Protein AF-A0A8T4V078-F1 (afdb_monomer_lite)

Sequence (116 aa):
MGRVLTKLTEFEEAKIAVSGSMATILLAILIKGLELNSLDGLVLVCATTAVSYMLPFPGLDGIKVFFGSKLLYIFSFVFVLLSAFLLNFVNGFIVLILSLIAALTILINYFYRHNK

Foldseek 3Di:
DDDPPDPDQLQRLLVVLLVQLVVLLVVLLVCQQVVVVVCVVSSLVSLVVSLVLLDCDPPGSVVSNCVNDVLSSQLSNQLSNQSSVCSVPDRSVVSNVVSNVVSVVVSVVVVVVVVD

pLDDT: mean 87.79, std 8.84, range [47.03, 95.06]

Secondary structure (DSSP, 8-state):
-----PPPPHHHHHHHHHHHHHHHHHHHHHHHHTT-GGGHHHHHHHHHHHHHHHS--TTSHHHHHHHH-HHHHHHHHHHHHHHHHHTTTS-HHHHHHHHHHHHHHHHHHHHHHHT-

Structure (mmCIF, N/CA/C/O backbone):
data_AF-A0A8T4V078-F1
#
_entry.id   AF-A0A8T4V078-F1
#
loop_
_atom_site.group_PDB
_atom_site.id
_atom_site.type_symbol
_atom_site.label_atom_id
_atom_site.label_alt_id
_atom_site.label_comp_id
_atom_site.label_asym_id
_atom_site.label_entity_id
_atom_site.label_seq_id
_atom_site.pdbx_PDB_ins_code
_atom_site.Cartn_x
_atom_site.Cartn_y
_atom_site.Cartn_z
_atom_site.occupancy
_atom_site.B_iso_or_equiv
_atom_site.auth_seq_id
_atom_site.auth_comp_id
_atom_site.auth_asym_id
_atom_site.auth_atom_id
_atom_site.pdbx_PDB_model_num
ATOM 1 N N . MET A 1 1 ? 5.270 -21.091 34.641 1.00 47.03 1 MET A N 1
ATOM 2 C CA . MET A 1 1 ? 5.008 -19.643 34.484 1.00 47.03 1 MET A CA 1
ATOM 3 C C . MET A 1 1 ? 4.568 -19.398 33.049 1.00 47.03 1 MET A C 1
ATOM 5 O O . MET A 1 1 ? 5.400 -19.432 32.154 1.00 47.03 1 MET A O 1
ATOM 9 N N . GLY A 1 2 ? 3.259 -19.284 32.809 1.00 60.00 2 GLY A N 1
ATOM 10 C CA . GLY A 1 2 ? 2.730 -18.960 31.481 1.00 60.00 2 GLY A CA 1
ATOM 11 C C . GLY A 1 2 ? 2.963 -17.482 31.180 1.00 60.00 2 GLY A C 1
ATOM 12 O O . GLY A 1 2 ? 2.714 -16.642 32.042 1.00 60.00 2 GLY A O 1
ATOM 13 N N . ARG A 1 3 ? 3.480 -17.161 29.990 1.00 56.28 3 ARG A N 1
ATOM 14 C CA . ARG A 1 3 ? 3.622 -15.771 29.538 1.00 56.28 3 ARG A CA 1
ATOM 15 C C . ARG A 1 3 ? 2.233 -15.139 29.475 1.00 56.28 3 ARG A C 1
ATOM 17 O O . ARG A 1 3 ? 1.384 -15.609 28.723 1.00 56.28 3 ARG A O 1
ATOM 24 N N . VAL A 1 4 ? 2.014 -14.077 30.245 1.00 58.62 4 VAL A N 1
ATOM 25 C CA . VAL A 1 4 ? 0.860 -13.196 30.061 1.00 58.62 4 VAL A CA 1
ATOM 26 C C . VAL A 1 4 ? 1.105 -12.468 28.745 1.00 58.62 4 VAL A C 1
ATOM 28 O O . VAL A 1 4 ? 1.925 -11.556 28.682 1.00 58.62 4 VAL A O 1
ATOM 31 N N . LEU A 1 5 ? 0.485 -12.945 27.666 1.00 66.94 5 LEU A N 1
ATOM 32 C CA . LEU A 1 5 ? 0.480 -12.227 26.400 1.00 66.94 5 LEU A CA 1
ATOM 33 C C . LEU A 1 5 ? -0.318 -10.948 26.639 1.00 66.94 5 LEU A C 1
ATOM 35 O O . LEU A 1 5 ? -1.532 -10.999 26.847 1.00 66.94 5 LEU A O 1
ATOM 39 N N . T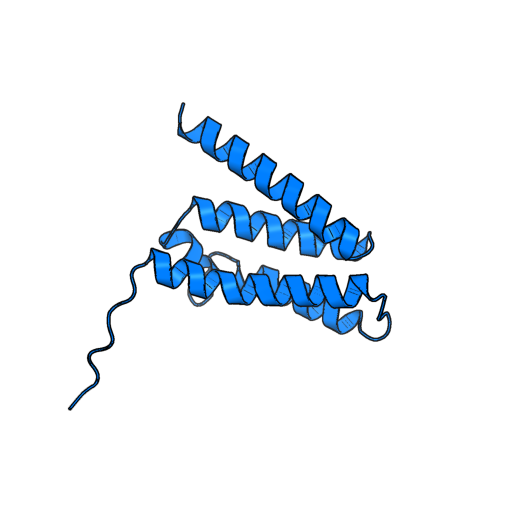HR A 1 6 ? 0.374 -9.814 26.685 1.00 65.69 6 THR A N 1
ATOM 40 C CA . THR A 1 6 ? -0.258 -8.499 26.714 1.00 65.69 6 THR A CA 1
ATOM 41 C C . THR A 1 6 ? -1.188 -8.428 25.507 1.00 65.69 6 THR A C 1
ATOM 43 O O . THR A 1 6 ? -0.726 -8.562 24.374 1.00 65.69 6 THR A O 1
ATOM 46 N N . LYS A 1 7 ? -2.500 -8.297 25.735 1.00 73.75 7 LYS A N 1
ATOM 47 C CA . LYS A 1 7 ? -3.447 -8.063 24.641 1.00 73.75 7 LYS A CA 1
ATOM 48 C C . LYS A 1 7 ? -3.060 -6.740 23.990 1.00 73.75 7 LYS A C 1
ATOM 50 O O . LYS A 1 7 ? -3.076 -5.711 24.664 1.00 73.75 7 LYS A O 1
ATOM 55 N N . LEU A 1 8 ? -2.663 -6.799 22.724 1.00 76.69 8 LEU A N 1
ATOM 56 C CA . LEU A 1 8 ? -2.400 -5.611 21.925 1.00 76.69 8 LEU A CA 1
ATOM 57 C C . LEU A 1 8 ? -3.703 -4.827 21.772 1.00 76.69 8 LEU A C 1
ATOM 59 O O . LEU A 1 8 ? -4.792 -5.402 21.725 1.00 76.69 8 LEU A O 1
ATOM 63 N N . THR A 1 9 ? -3.593 -3.505 21.721 1.00 85.31 9 THR A N 1
ATOM 64 C CA . THR A 1 9 ? -4.743 -2.671 21.370 1.00 85.31 9 THR A CA 1
ATOM 65 C C . THR A 1 9 ? -5.065 -2.832 19.884 1.00 85.31 9 THR A C 1
ATOM 67 O O . THR A 1 9 ? -4.166 -3.046 19.070 1.00 85.31 9 THR A O 1
ATOM 70 N N . GLU A 1 10 ? -6.334 -2.673 19.497 1.00 82.56 10 GLU A N 1
ATOM 71 C CA . GLU A 1 10 ? -6.756 -2.788 18.087 1.00 82.56 10 GLU A CA 1
ATOM 72 C C . GLU A 1 10 ? -5.959 -1.846 17.163 1.00 82.56 10 GLU A C 1
ATOM 74 O O . GLU A 1 10 ? -5.662 -2.171 16.014 1.00 82.56 10 GLU A O 1
ATOM 79 N N . PHE A 1 11 ? -5.543 -0.688 17.681 1.00 84.81 11 PHE A N 1
ATOM 80 C CA . PHE A 1 11 ? -4.702 0.263 16.960 1.00 84.81 11 PHE A CA 1
ATOM 81 C C . PHE A 1 11 ? -3.262 -0.232 16.745 1.00 84.81 11 PHE A C 1
ATOM 83 O O . PHE A 1 11 ? -2.679 -0.009 15.681 1.00 84.81 11 PHE A O 1
ATOM 90 N N . GLU A 1 12 ? -2.668 -0.901 17.733 1.00 86.56 12 GLU A N 1
ATOM 91 C CA . GLU A 1 12 ? -1.337 -1.504 17.598 1.00 86.56 12 GLU A CA 1
ATOM 92 C C . GLU A 1 12 ? -1.369 -2.693 16.639 1.00 86.56 12 GLU A C 1
ATOM 94 O O . GLU A 1 12 ? -0.497 -2.804 15.776 1.00 86.56 12 GLU A O 1
ATOM 99 N N . GLU A 1 13 ? -2.407 -3.530 16.720 1.00 87.19 13 GLU A N 1
ATOM 100 C CA . GLU A 1 13 ? -2.616 -4.625 15.771 1.00 87.19 13 GLU A CA 1
ATOM 101 C C . GLU A 1 13 ? -2.769 -4.108 14.339 1.00 87.19 13 GLU A C 1
ATOM 103 O O . GLU A 1 13 ? -2.144 -4.646 13.425 1.00 87.19 13 GLU A O 1
ATOM 108 N N . ALA A 1 14 ? -3.517 -3.018 14.139 1.00 88.50 14 ALA A N 1
ATOM 109 C CA . ALA A 1 14 ? -3.633 -2.367 12.840 1.00 88.50 14 ALA A CA 1
ATOM 110 C C . ALA A 1 14 ? -2.279 -1.883 12.307 1.00 88.50 14 ALA A C 1
ATOM 112 O O . ALA A 1 14 ? -1.966 -2.111 11.143 1.00 88.50 14 ALA A O 1
ATOM 113 N N . LYS A 1 15 ? -1.439 -1.252 13.135 1.00 88.81 15 LYS A N 1
ATOM 114 C CA . LYS A 1 15 ? -0.099 -0.815 12.705 1.00 88.81 15 LYS A CA 1
ATOM 115 C C . LYS A 1 15 ? 0.779 -1.983 12.265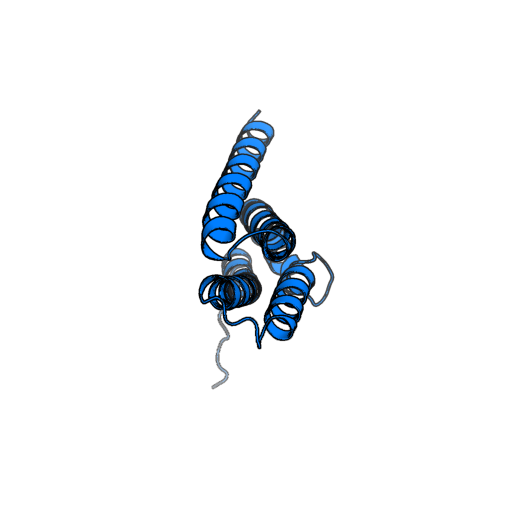 1.00 88.81 15 LYS A C 1
ATOM 117 O O . LYS A 1 15 ? 1.456 -1.884 11.242 1.00 88.81 15 LYS A O 1
ATOM 122 N N . ILE A 1 16 ? 0.754 -3.078 13.021 1.00 89.81 16 ILE A N 1
ATOM 123 C CA . ILE A 1 16 ? 1.509 -4.288 12.688 1.00 89.81 16 ILE A CA 1
ATOM 124 C C . ILE A 1 16 ? 0.984 -4.878 11.373 1.00 89.81 16 ILE A C 1
ATOM 126 O O . ILE A 1 16 ? 1.774 -5.152 10.473 1.00 89.81 16 ILE A O 1
ATOM 130 N N . ALA A 1 17 ? -0.335 -4.982 11.215 1.00 90.56 17 ALA A N 1
ATOM 131 C CA . ALA A 1 17 ? -0.981 -5.475 10.001 1.00 90.56 17 ALA A CA 1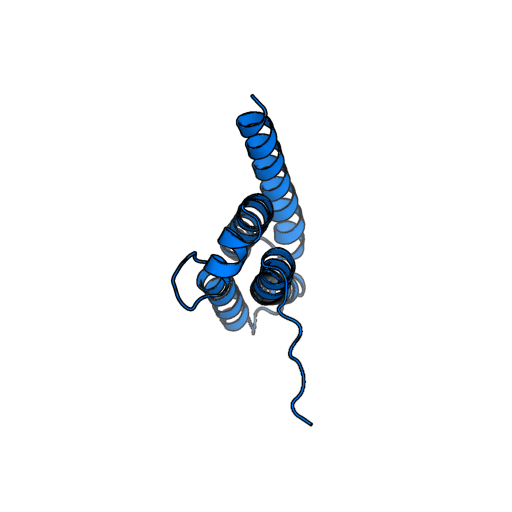
ATOM 132 C C . ALA A 1 17 ? -0.645 -4.630 8.751 1.00 90.56 17 ALA A C 1
ATOM 134 O O . ALA A 1 17 ? -0.289 -5.185 7.713 1.00 90.56 17 ALA A O 1
ATOM 135 N N . VAL A 1 18 ? -0.665 -3.292 8.848 1.00 93.00 18 VAL A N 1
ATOM 136 C CA . VAL A 1 18 ? -0.269 -2.391 7.741 1.00 93.00 18 VAL A CA 1
ATOM 137 C C . VAL A 1 18 ? 1.195 -2.588 7.353 1.00 93.00 18 VAL A C 1
ATOM 139 O O . VAL A 1 18 ? 1.542 -2.472 6.180 1.00 93.00 18 VAL A O 1
ATOM 142 N N . SER A 1 19 ? 2.076 -2.852 8.322 1.00 91.19 19 SER A N 1
ATOM 143 C CA . SER A 1 19 ? 3.518 -2.900 8.066 1.00 91.19 19 SER A CA 1
ATOM 144 C C . SER A 1 19 ? 3.904 -3.958 7.025 1.00 91.19 19 SER A C 1
ATOM 146 O O . SER A 1 19 ? 4.779 -3.699 6.201 1.00 91.19 19 SER A O 1
ATOM 148 N N . GLY A 1 20 ? 3.204 -5.099 6.995 1.00 89.06 20 GLY A N 1
ATOM 149 C CA . GLY A 1 20 ? 3.446 -6.177 6.036 1.00 89.06 20 GLY A CA 1
ATOM 150 C C . GLY A 1 20 ? 3.136 -5.767 4.596 1.00 89.06 20 GLY A C 1
ATOM 151 O O . GLY A 1 20 ? 4.019 -5.794 3.735 1.00 89.06 20 GLY A O 1
ATOM 152 N N . SER A 1 21 ? 1.906 -5.325 4.322 1.00 92.25 21 SER A N 1
ATOM 153 C CA . SER A 1 21 ? 1.510 -4.870 2.979 1.00 92.25 21 SER A CA 1
ATOM 154 C C . SER A 1 21 ? 2.340 -3.667 2.521 1.00 92.25 21 SER A C 1
ATOM 156 O O . SER A 1 21 ? 2.769 -3.616 1.366 1.00 92.25 21 SER A O 1
ATOM 158 N N . MET A 1 22 ? 2.658 -2.752 3.442 1.00 93.56 22 MET A N 1
ATOM 159 C CA . MET A 1 22 ? 3.464 -1.568 3.160 1.00 93.56 22 MET A CA 1
ATOM 160 C C . MET A 1 22 ? 4.914 -1.918 2.803 1.00 93.56 22 MET A C 1
ATOM 162 O O . MET A 1 22 ? 5.446 -1.418 1.816 1.00 93.56 22 MET A O 1
ATOM 166 N N . ALA A 1 23 ? 5.556 -2.818 3.550 1.00 94.31 23 ALA A N 1
ATOM 167 C CA . ALA A 1 23 ? 6.903 -3.286 3.225 1.00 94.31 23 ALA A CA 1
ATOM 168 C C . ALA A 1 23 ? 6.937 -4.002 1.866 1.00 94.31 23 ALA A C 1
ATOM 170 O O . ALA A 1 23 ? 7.861 -3.803 1.079 1.00 94.31 23 ALA A O 1
ATOM 171 N N . THR A 1 24 ? 5.900 -4.786 1.565 1.00 94.50 24 THR A N 1
ATOM 172 C CA . THR A 1 24 ? 5.810 -5.553 0.316 1.00 94.50 24 THR A CA 1
ATOM 173 C C . THR A 1 24 ? 5.686 -4.638 -0.906 1.00 94.50 24 THR A C 1
ATOM 175 O O . THR A 1 24 ? 6.385 -4.841 -1.900 1.00 94.50 24 THR A O 1
ATOM 178 N N . ILE A 1 25 ? 4.849 -3.595 -0.839 1.00 94.56 25 ILE A N 1
ATOM 179 C CA . ILE A 1 25 ? 4.730 -2.635 -1.945 1.00 94.56 25 ILE A CA 1
ATOM 180 C C . ILE A 1 25 ? 5.978 -1.753 -2.068 1.00 94.56 25 ILE A C 1
ATOM 182 O O . ILE A 1 25 ? 6.413 -1.471 -3.182 1.00 94.56 25 ILE A O 1
ATOM 186 N N . LEU A 1 26 ? 6.609 -1.373 -0.949 1.00 94.31 26 LEU A N 1
ATOM 187 C CA . LEU A 1 26 ? 7.874 -0.633 -0.967 1.00 94.31 26 LEU A CA 1
ATOM 188 C C . LEU A 1 26 ? 8.990 -1.446 -1.625 1.00 94.31 26 LEU A C 1
ATOM 190 O O . LEU A 1 26 ? 9.759 -0.898 -2.408 1.00 94.31 26 LEU A O 1
ATOM 194 N N . LEU A 1 27 ? 9.050 -2.755 -1.374 1.00 94.00 27 LEU A N 1
ATOM 195 C CA . LEU A 1 27 ? 9.998 -3.636 -2.048 1.00 94.00 27 LEU A CA 1
ATOM 196 C C . LEU A 1 27 ? 9.766 -3.657 -3.567 1.00 94.00 27 LEU A C 1
ATOM 198 O O . LEU A 1 27 ? 10.722 -3.514 -4.327 1.00 94.00 27 LEU A O 1
ATOM 202 N N . ALA A 1 28 ? 8.509 -3.762 -4.014 1.00 93.69 28 ALA A N 1
ATOM 203 C CA .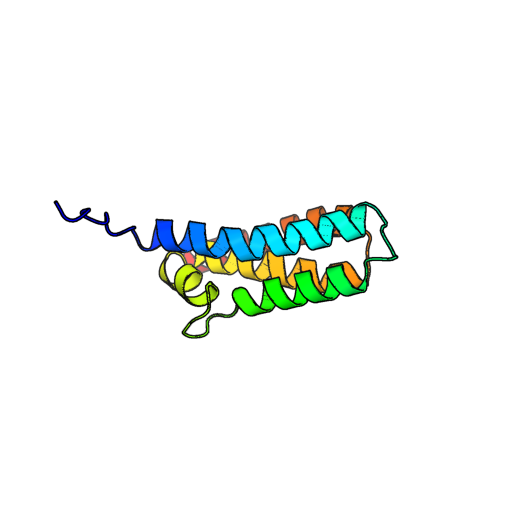 ALA A 1 28 ? 8.158 -3.701 -5.438 1.00 93.69 28 ALA A CA 1
ATOM 204 C C . ALA A 1 28 ? 8.607 -2.377 -6.081 1.00 93.69 28 ALA A C 1
ATOM 206 O O . ALA A 1 28 ? 9.191 -2.365 -7.166 1.00 93.69 28 ALA A O 1
ATOM 207 N N . ILE A 1 29 ? 8.384 -1.267 -5.373 1.00 93.88 29 ILE A N 1
ATOM 208 C CA . ILE A 1 29 ? 8.813 0.073 -5.777 1.00 93.88 29 ILE A CA 1
ATOM 209 C C . ILE A 1 29 ? 10.334 0.164 -5.901 1.00 93.88 29 ILE A C 1
ATOM 211 O O . ILE A 1 29 ? 10.823 0.704 -6.891 1.00 93.88 29 ILE A O 1
ATOM 215 N N . LEU A 1 30 ? 11.087 -0.377 -4.942 1.00 93.19 30 LEU A N 1
ATOM 216 C CA . LEU A 1 30 ? 12.550 -0.360 -4.979 1.00 93.19 30 LEU A CA 1
ATOM 217 C C . LEU A 1 30 ? 13.102 -1.175 -6.149 1.00 93.19 30 LEU A C 1
ATOM 219 O O . LEU A 1 30 ? 13.982 -0.692 -6.859 1.00 93.19 30 LEU A O 1
ATOM 223 N N . ILE A 1 31 ? 12.562 -2.373 -6.390 1.00 91.88 31 ILE A N 1
ATOM 224 C CA . ILE A 1 31 ? 12.968 -3.216 -7.523 1.00 91.88 31 ILE A CA 1
ATOM 225 C C . ILE A 1 31 ? 12.728 -2.476 -8.845 1.00 91.88 31 ILE A C 1
ATOM 227 O O . ILE A 1 31 ? 13.617 -2.437 -9.697 1.00 91.88 31 ILE A O 1
ATOM 231 N N . LYS A 1 32 ? 11.558 -1.837 -8.996 1.00 89.25 32 LYS A N 1
ATOM 232 C CA . LYS A 1 32 ? 11.226 -1.071 -10.204 1.00 89.25 32 LYS A CA 1
ATOM 233 C C . LYS A 1 32 ? 12.038 0.221 -10.332 1.00 89.25 32 LYS A C 1
ATOM 235 O O . LYS A 1 32 ? 12.341 0.635 -11.444 1.00 89.25 32 LYS A O 1
ATOM 240 N N . GLY A 1 33 ? 12.390 0.861 -9.217 1.00 89.56 33 GLY A N 1
ATOM 241 C CA . GLY A 1 33 ? 13.211 2.074 -9.186 1.00 89.56 33 GLY A CA 1
ATOM 242 C C . GLY A 1 33 ? 14.675 1.821 -9.548 1.00 89.56 33 GLY A C 1
ATOM 243 O O . GLY A 1 33 ? 15.281 2.636 -10.233 1.00 89.56 33 GLY A O 1
ATOM 244 N N . LEU A 1 34 ? 15.223 0.669 -9.150 1.00 90.19 34 LEU A N 1
ATOM 245 C CA . LEU A 1 34 ? 16.579 0.222 -9.501 1.00 90.19 34 LEU A CA 1
ATOM 246 C C . LEU A 1 34 ? 16.689 -0.343 -10.929 1.00 90.19 34 LEU A C 1
ATOM 248 O O . LEU A 1 34 ? 17.746 -0.846 -11.300 1.00 90.19 34 LEU A O 1
ATOM 252 N N . GLU A 1 35 ? 15.604 -0.297 -11.708 1.00 85.88 35 GLU A N 1
ATOM 253 C CA . GLU A 1 35 ? 15.539 -0.781 -13.095 1.00 85.88 35 GLU A CA 1
ATOM 254 C C . GLU A 1 35 ? 15.999 -2.241 -13.256 1.00 85.88 35 GLU A C 1
ATOM 256 O O . GLU A 1 35 ? 16.542 -2.650 -14.285 1.00 85.88 35 GLU A O 1
ATOM 261 N N . LEU A 1 36 ? 15.737 -3.063 -12.234 1.00 84.00 36 LEU A N 1
ATOM 262 C CA . LEU A 1 36 ? 16.029 -4.496 -12.224 1.00 84.00 36 LEU A CA 1
ATOM 263 C C . LEU A 1 36 ? 14.994 -5.254 -13.074 1.00 84.00 36 LEU A C 1
ATOM 265 O O . LEU A 1 36 ? 14.204 -6.041 -12.559 1.00 84.00 36 LEU A O 1
ATOM 269 N N . ASN A 1 37 ? 14.993 -5.011 -14.388 1.00 77.31 37 ASN A N 1
ATOM 270 C CA . ASN A 1 37 ? 13.992 -5.523 -15.336 1.00 77.31 37 ASN A CA 1
ATOM 271 C C . ASN A 1 37 ? 13.899 -7.063 -15.368 1.00 77.31 37 ASN A C 1
ATOM 273 O O . ASN A 1 37 ? 12.852 -7.621 -15.680 1.00 77.31 37 ASN A O 1
ATOM 277 N N . SER A 1 38 ? 14.961 -7.778 -14.980 1.00 84.94 38 SER A N 1
ATOM 278 C CA . SER A 1 38 ? 14.940 -9.241 -14.824 1.00 84.94 38 SER A CA 1
ATOM 279 C C . SER A 1 38 ? 14.005 -9.731 -13.707 1.00 84.94 38 SER A C 1
ATOM 281 O O . SER A 1 38 ? 13.670 -10.913 -13.664 1.00 84.94 38 SER A O 1
ATOM 283 N N . LEU A 1 39 ? 13.570 -8.835 -12.815 1.00 90.00 39 LEU A N 1
ATOM 284 C CA . LEU A 1 39 ? 12.710 -9.114 -11.667 1.00 90.00 39 LEU A CA 1
ATOM 285 C C . LEU A 1 39 ? 11.288 -8.556 -11.833 1.00 90.00 39 LEU A C 1
ATOM 287 O O . LEU A 1 39 ? 10.549 -8.491 -10.854 1.00 90.00 39 LEU A O 1
ATOM 291 N N . ASP A 1 40 ? 10.857 -8.191 -13.044 1.00 86.50 40 ASP A N 1
ATOM 292 C CA . ASP A 1 40 ? 9.504 -7.656 -13.272 1.00 86.50 40 ASP A CA 1
ATOM 293 C C . ASP A 1 40 ? 8.392 -8.617 -12.803 1.00 86.50 40 ASP A C 1
ATOM 295 O O . ASP A 1 40 ? 7.378 -8.186 -12.250 1.00 86.50 40 ASP A O 1
ATOM 299 N N . GLY A 1 41 ? 8.606 -9.933 -12.917 1.00 88.12 41 GLY A N 1
ATOM 300 C CA . GLY A 1 41 ? 7.689 -10.927 -12.349 1.00 88.12 41 GLY A CA 1
ATOM 301 C C . GLY A 1 41 ? 7.574 -10.831 -10.822 1.00 88.12 41 GLY A C 1
ATOM 302 O O . GLY A 1 41 ? 6.482 -10.968 -10.273 1.00 88.12 41 GLY A O 1
ATOM 303 N N . LEU A 1 42 ? 8.675 -10.525 -10.130 1.00 90.94 42 LEU A N 1
ATOM 304 C CA . LEU A 1 42 ? 8.686 -10.320 -8.681 1.00 90.94 42 LEU A CA 1
ATOM 305 C C . LEU A 1 42 ? 7.965 -9.022 -8.298 1.00 90.94 42 LEU A C 1
ATOM 307 O O . LEU A 1 42 ? 7.217 -9.018 -7.325 1.00 90.94 42 LEU A O 1
ATOM 311 N N . VAL A 1 43 ? 8.118 -7.951 -9.087 1.00 92.62 43 VAL A N 1
ATOM 312 C CA . VAL A 1 43 ? 7.367 -6.694 -8.901 1.00 92.62 43 VAL A CA 1
ATOM 313 C C . VAL A 1 43 ? 5.865 -6.960 -8.968 1.00 92.62 43 VAL A C 1
ATOM 315 O O . VAL A 1 43 ? 5.128 -6.524 -8.083 1.00 92.62 43 VAL A O 1
ATOM 318 N N . LEU A 1 44 ? 5.413 -7.724 -9.968 1.00 92.75 44 LEU A N 1
ATOM 319 C CA . LEU A 1 44 ? 4.004 -8.083 -10.123 1.00 92.75 44 LEU A CA 1
ATOM 320 C C . LEU A 1 44 ? 3.490 -8.908 -8.936 1.00 92.75 44 LEU A C 1
ATOM 322 O O . LEU A 1 44 ? 2.421 -8.615 -8.395 1.00 92.75 44 LEU A O 1
ATOM 326 N N . VAL A 1 45 ? 4.251 -9.915 -8.497 1.00 93.94 45 VAL A N 1
ATOM 327 C CA . VAL A 1 45 ? 3.894 -10.737 -7.331 1.00 93.94 45 VAL A CA 1
ATOM 328 C C . VAL A 1 45 ? 3.826 -9.880 -6.069 1.00 93.94 45 VAL A C 1
ATOM 330 O O . VAL A 1 45 ? 2.836 -9.947 -5.348 1.00 93.94 45 VAL A O 1
ATOM 333 N N . CYS A 1 46 ? 4.814 -9.024 -5.809 1.00 93.94 46 CYS A N 1
ATOM 334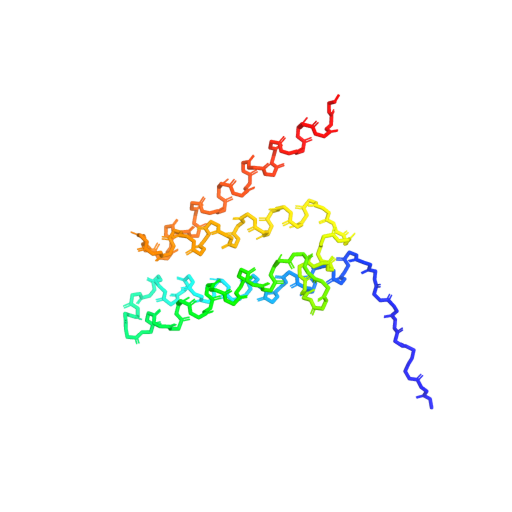 C CA . CYS A 1 46 ? 4.809 -8.144 -4.642 1.00 93.94 46 CYS A CA 1
ATOM 335 C C . CYS A 1 46 ? 3.633 -7.157 -4.668 1.00 93.94 46 CYS A C 1
ATOM 337 O O . CYS A 1 46 ? 2.959 -6.992 -3.653 1.00 93.94 46 CYS A O 1
ATOM 339 N N . ALA A 1 47 ? 3.342 -6.543 -5.818 1.00 93.38 47 ALA A N 1
ATOM 340 C CA . ALA A 1 47 ? 2.237 -5.597 -5.960 1.00 93.38 47 ALA A CA 1
ATOM 341 C C . ALA A 1 47 ? 0.871 -6.269 -5.739 1.00 93.38 47 ALA A C 1
ATOM 343 O O . ALA A 1 47 ? 0.060 -5.790 -4.946 1.00 93.38 47 ALA A O 1
ATOM 344 N N . THR A 1 48 ? 0.629 -7.412 -6.385 1.00 93.69 48 THR A N 1
ATOM 345 C CA . THR A 1 48 ? -0.621 -8.178 -6.229 1.00 93.69 48 THR A CA 1
ATOM 346 C C . THR A 1 48 ? -0.790 -8.717 -4.811 1.00 93.69 48 THR A C 1
ATOM 348 O O . THR A 1 48 ? -1.885 -8.650 -4.249 1.00 93.69 48 THR A O 1
ATOM 351 N N . THR A 1 49 ? 0.298 -9.179 -4.196 1.00 93.06 49 THR A N 1
ATOM 352 C CA . THR A 1 49 ? 0.322 -9.656 -2.810 1.00 93.06 49 THR A CA 1
ATOM 353 C C . THR A 1 49 ? 0.000 -8.526 -1.833 1.00 93.06 49 THR A C 1
ATOM 355 O O . THR A 1 49 ? -0.868 -8.689 -0.977 1.00 93.06 49 THR A O 1
ATOM 358 N N . ALA A 1 50 ? 0.626 -7.355 -1.992 1.00 93.88 50 ALA A N 1
ATOM 359 C CA . ALA A 1 50 ? 0.375 -6.193 -1.143 1.00 93.88 50 ALA A CA 1
ATOM 360 C C . ALA A 1 50 ? -1.090 -5.737 -1.205 1.00 93.88 50 ALA A C 1
ATOM 362 O O . ALA A 1 50 ? -1.696 -5.486 -0.164 1.00 93.88 50 ALA A O 1
ATOM 363 N N . VAL A 1 51 ? -1.676 -5.680 -2.408 1.00 94.06 51 VAL A N 1
ATOM 364 C CA . VAL A 1 51 ? -3.098 -5.343 -2.591 1.00 94.06 51 VAL A CA 1
ATOM 365 C C . VAL A 1 51 ? -3.993 -6.397 -1.943 1.00 94.06 51 VAL A C 1
ATOM 367 O O . VAL A 1 51 ? -4.921 -6.044 -1.219 1.00 94.06 51 VAL A O 1
ATOM 370 N N . SER A 1 52 ? -3.696 -7.681 -2.157 1.00 92.69 52 SER A N 1
ATOM 371 C CA . SER A 1 52 ? -4.505 -8.789 -1.638 1.00 92.69 52 SER A CA 1
ATOM 372 C C . SER A 1 52 ? -4.557 -8.787 -0.113 1.00 92.69 52 SER A C 1
ATOM 374 O O . SER A 1 52 ? -5.643 -8.841 0.454 1.00 92.69 52 SER A O 1
ATOM 376 N N . TYR A 1 53 ? -3.411 -8.636 0.560 1.00 91.69 53 TYR A N 1
ATOM 377 C CA . TYR A 1 53 ? -3.360 -8.577 2.026 1.00 91.69 53 TYR A CA 1
ATOM 378 C C . TYR A 1 53 ? -4.084 -7.369 2.617 1.00 91.69 53 TYR A C 1
ATOM 380 O O . TYR A 1 53 ? -4.486 -7.419 3.778 1.00 91.69 53 TYR A O 1
ATOM 388 N N . MET A 1 54 ? -4.277 -6.306 1.833 1.00 92.69 54 MET A N 1
ATOM 389 C CA . MET A 1 54 ? -4.964 -5.100 2.282 1.00 92.69 54 MET A CA 1
ATOM 390 C C . MET A 1 54 ? -6.477 -5.125 2.079 1.00 92.69 54 MET A C 1
ATOM 392 O O . MET A 1 54 ? -7.166 -4.221 2.553 1.00 92.69 54 MET A O 1
ATOM 396 N N . LEU A 1 55 ? -7.012 -6.147 1.409 1.00 92.12 55 LEU A N 1
ATOM 397 C CA . LEU A 1 55 ? -8.453 -6.297 1.252 1.00 92.12 55 LEU A CA 1
ATOM 398 C C . LEU A 1 55 ? -9.116 -6.576 2.612 1.00 92.12 55 LEU A C 1
ATOM 400 O O . LEU A 1 55 ? -8.577 -7.335 3.425 1.00 92.12 55 LEU A O 1
ATOM 404 N N . PRO A 1 56 ? -10.306 -6.007 2.873 1.00 88.06 56 PRO A N 1
ATOM 405 C CA . PRO A 1 56 ? -10.986 -6.122 4.157 1.00 88.06 56 PRO A CA 1
ATOM 406 C C . PRO A 1 56 ? -11.760 -7.449 4.247 1.00 88.06 56 PRO A C 1
ATOM 408 O O . PRO A 1 56 ? -12.960 -7.463 4.516 1.00 88.06 56 PRO A O 1
ATOM 411 N N . PHE A 1 57 ? -11.085 -8.572 3.986 1.00 90.06 57 PHE A N 1
ATOM 412 C CA . PHE A 1 57 ? -11.664 -9.911 4.094 1.00 90.06 57 PHE A CA 1
ATOM 413 C C . PHE A 1 57 ? -11.270 -10.600 5.408 1.00 90.06 57 PHE A C 1
ATOM 415 O O . PHE A 1 57 ? -10.156 -10.398 5.905 1.00 90.06 57 PHE A O 1
ATOM 422 N N . PRO A 1 58 ? -12.154 -11.443 5.978 1.00 82.56 58 PRO A N 1
ATOM 423 C CA . PRO A 1 58 ? -11.829 -12.243 7.154 1.00 82.56 58 PRO A CA 1
ATOM 424 C C . PRO A 1 58 ? -10.596 -13.121 6.908 1.00 82.56 58 PRO A C 1
ATOM 426 O O . PRO A 1 58 ? -10.518 -13.816 5.899 1.00 82.56 58 PRO A O 1
ATOM 429 N N . GLY A 1 59 ? -9.640 -13.097 7.839 1.00 81.25 59 GLY A N 1
ATOM 430 C CA . GLY A 1 59 ? -8.391 -13.862 7.742 1.00 81.25 59 GLY A CA 1
ATOM 431 C C . GLY A 1 59 ? -7.235 -13.138 7.042 1.00 81.25 59 GLY A C 1
ATOM 432 O O . GLY A 1 59 ? -6.112 -13.631 7.103 1.00 81.25 59 GLY A O 1
ATOM 433 N N . LEU A 1 60 ? -7.473 -11.966 6.443 1.00 87.44 60 LEU A N 1
ATOM 434 C CA . LEU A 1 60 ? -6.427 -11.100 5.888 1.00 87.44 60 LEU A CA 1
ATOM 435 C C . LEU A 1 60 ? -6.107 -9.941 6.833 1.00 87.44 60 LEU A C 1
ATOM 437 O O . LEU A 1 60 ? -6.887 -9.601 7.720 1.00 87.44 60 LEU A O 1
ATOM 441 N N . ASP A 1 61 ? -4.952 -9.313 6.643 1.00 86.69 61 ASP A N 1
ATOM 442 C CA . ASP A 1 61 ? -4.497 -8.239 7.525 1.00 86.69 61 ASP A CA 1
ATOM 443 C C . ASP A 1 61 ? -5.304 -6.945 7.352 1.00 86.69 61 ASP A C 1
ATOM 445 O O . ASP A 1 61 ? -5.537 -6.236 8.333 1.00 86.69 61 ASP A O 1
ATOM 449 N N . GLY A 1 62 ? -5.845 -6.687 6.158 1.00 86.44 62 GLY A N 1
ATOM 450 C CA . GLY A 1 62 ? -6.664 -5.512 5.854 1.00 86.44 62 GLY A CA 1
ATOM 451 C C . GLY A 1 62 ? -7.865 -5.323 6.783 1.00 86.44 62 GLY A C 1
ATOM 452 O O . GLY A 1 62 ? -8.200 -4.187 7.124 1.00 86.44 62 GLY A O 1
ATOM 453 N N . ILE A 1 63 ? -8.478 -6.409 7.274 1.00 90.44 63 ILE A N 1
ATOM 454 C CA . ILE A 1 63 ? -9.616 -6.302 8.197 1.00 90.44 63 ILE A CA 1
ATOM 455 C C . ILE A 1 63 ? -9.196 -5.779 9.577 1.00 90.44 63 ILE A C 1
ATOM 457 O O . ILE A 1 63 ? -9.897 -4.954 10.159 1.00 90.44 63 ILE A O 1
ATOM 461 N N . LYS A 1 64 ? -8.016 -6.176 10.070 1.00 88.25 64 LYS A N 1
ATOM 462 C CA . LYS A 1 64 ? -7.461 -5.678 11.340 1.00 88.25 64 LYS A CA 1
ATOM 463 C C . LYS A 1 64 ? -7.139 -4.191 11.237 1.00 88.25 64 LYS A C 1
ATOM 465 O O . LYS A 1 64 ? -7.420 -3.428 12.156 1.00 88.25 64 LYS A O 1
ATOM 470 N N . VAL A 1 65 ? -6.614 -3.761 10.085 1.00 91.06 65 VAL A N 1
ATOM 471 C CA . VAL A 1 65 ? -6.351 -2.341 9.809 1.00 91.06 65 VAL A CA 1
ATOM 472 C C . VAL A 1 65 ? -7.647 -1.531 9.800 1.00 91.06 65 VAL A C 1
ATOM 474 O O . VAL A 1 65 ? -7.707 -0.460 10.405 1.00 91.06 65 VAL A O 1
ATOM 477 N N . PHE A 1 66 ? -8.687 -2.051 9.143 1.00 90.75 66 PHE A N 1
ATOM 478 C CA . PHE A 1 66 ? -9.993 -1.400 9.065 1.00 90.75 66 PHE A CA 1
ATOM 479 C C . PHE A 1 66 ? -10.626 -1.191 10.446 1.00 90.75 66 PHE A C 1
ATOM 481 O O . PHE A 1 66 ? -11.125 -0.098 10.725 1.00 90.75 66 PHE A O 1
ATOM 488 N N . PHE A 1 67 ? -10.576 -2.210 11.309 1.00 88.75 67 PHE A N 1
ATOM 489 C CA . PHE A 1 67 ? -11.130 -2.129 12.660 1.00 88.75 67 PHE A CA 1
ATOM 490 C C . PHE A 1 67 ? -10.283 -1.271 13.604 1.00 88.75 67 PHE A C 1
ATOM 492 O O . PHE A 1 67 ? -10.850 -0.473 14.345 1.00 88.75 67 PHE A O 1
ATOM 499 N N . GLY A 1 68 ? -8.950 -1.337 13.531 1.00 87.50 68 GLY A N 1
ATOM 500 C CA . GLY A 1 68 ? -8.101 -0.536 14.417 1.00 87.50 68 GLY A CA 1
ATOM 501 C C . GLY A 1 68 ? -8.088 0.961 14.093 1.00 87.50 68 GLY A C 1
ATOM 502 O O . GLY A 1 68 ? -8.041 1.787 15.003 1.00 87.50 68 GLY A O 1
ATOM 503 N N . SER A 1 69 ? -8.136 1.355 12.814 1.00 88.50 69 SER A N 1
ATOM 504 C CA . SER A 1 69 ? -8.338 2.759 12.432 1.00 88.50 69 SER A CA 1
ATOM 505 C C . SER A 1 69 ? -8.771 2.912 10.976 1.00 88.50 69 SER A C 1
ATOM 507 O O . SER A 1 69 ? -7.992 2.697 10.044 1.00 88.50 69 SER A O 1
ATOM 509 N N . LYS A 1 70 ? -9.986 3.436 10.775 1.00 87.69 70 LYS A N 1
ATOM 510 C CA . LYS A 1 70 ? -10.515 3.760 9.439 1.00 87.69 70 LYS A CA 1
ATOM 511 C C . LYS A 1 70 ? -9.610 4.722 8.661 1.00 87.69 70 LYS A C 1
ATOM 513 O O . LYS A 1 70 ? -9.449 4.560 7.457 1.00 87.69 70 LYS A O 1
ATOM 518 N N . LEU A 1 71 ? -9.006 5.706 9.337 1.00 88.56 71 LEU A N 1
ATOM 519 C CA . LEU A 1 71 ? -8.093 6.669 8.707 1.00 88.56 71 LEU A CA 1
ATOM 520 C C . LEU A 1 71 ? -6.815 5.987 8.204 1.00 88.56 71 LEU A C 1
ATOM 522 O O . LEU A 1 71 ? -6.426 6.203 7.056 1.00 88.56 71 LEU A O 1
ATOM 526 N N . LEU A 1 72 ? -6.195 5.135 9.032 1.00 88.62 72 LEU A N 1
ATOM 527 C CA . LEU A 1 72 ? -5.017 4.370 8.614 1.00 88.62 72 LEU A CA 1
ATOM 528 C C . LEU A 1 72 ? -5.349 3.427 7.463 1.00 88.62 72 LEU A C 1
ATOM 530 O O . LEU A 1 72 ? -4.566 3.344 6.519 1.00 88.62 72 LEU A O 1
ATOM 534 N N . TYR A 1 73 ? -6.505 2.763 7.511 1.00 91.75 73 TYR A N 1
ATOM 535 C CA . TYR A 1 73 ? -6.959 1.886 6.438 1.00 91.75 73 TYR A CA 1
ATOM 536 C C . TYR A 1 73 ? -7.086 2.632 5.111 1.00 91.75 73 TYR A C 1
ATOM 538 O O . TYR A 1 73 ? -6.486 2.217 4.127 1.00 91.75 73 TYR A O 1
ATOM 546 N N . ILE A 1 74 ? -7.801 3.761 5.083 1.00 91.00 74 ILE A N 1
ATOM 547 C CA . ILE A 1 74 ? -8.001 4.534 3.849 1.00 91.00 74 ILE A CA 1
ATOM 548 C C . ILE A 1 74 ? -6.658 4.989 3.278 1.00 91.00 74 ILE A C 1
ATOM 550 O O . ILE A 1 74 ? -6.410 4.791 2.093 1.00 91.00 74 ILE A O 1
ATOM 554 N N . PHE A 1 75 ? -5.777 5.546 4.113 1.00 93.44 75 PHE A N 1
ATOM 555 C CA . PHE A 1 75 ? -4.451 5.985 3.678 1.00 93.44 75 PHE A CA 1
ATOM 556 C C . PHE A 1 75 ? -3.647 4.853 3.040 1.00 93.44 75 PHE A C 1
ATOM 558 O O . PHE A 1 75 ? -3.173 4.967 1.912 1.00 93.44 75 PHE A O 1
ATOM 565 N N . SER A 1 76 ? -3.498 3.756 3.779 1.00 92.81 76 SER A N 1
ATOM 566 C CA . SER A 1 76 ? -2.629 2.651 3.394 1.00 92.81 76 SER A CA 1
ATOM 567 C C . SER A 1 76 ? -3.197 1.852 2.222 1.00 92.81 76 SER A C 1
ATOM 569 O O . SER A 1 76 ? -2.451 1.509 1.311 1.00 92.81 76 SER A O 1
ATOM 571 N N . PHE A 1 77 ? -4.512 1.636 2.173 1.00 93.44 77 PHE A N 1
ATOM 572 C CA . PHE A 1 77 ? -5.177 0.981 1.049 1.00 93.44 77 PHE A CA 1
ATOM 573 C C . PHE A 1 77 ? -5.040 1.792 -0.243 1.00 93.44 77 PHE A C 1
ATOM 575 O O . PHE A 1 77 ? -4.631 1.252 -1.268 1.00 93.44 77 PHE A O 1
ATOM 582 N N . VAL A 1 78 ? -5.320 3.099 -0.192 1.00 93.94 78 VAL A N 1
ATOM 583 C CA . VAL A 1 78 ? -5.189 3.994 -1.351 1.00 93.94 78 VAL A CA 1
ATOM 584 C C . VAL A 1 78 ? -3.742 4.054 -1.832 1.00 93.94 78 VAL A C 1
ATOM 586 O O . VAL A 1 78 ? -3.499 3.937 -3.032 1.00 93.94 78 VAL A O 1
ATOM 589 N N . PHE A 1 79 ? -2.784 4.183 -0.912 1.00 94.69 79 PHE A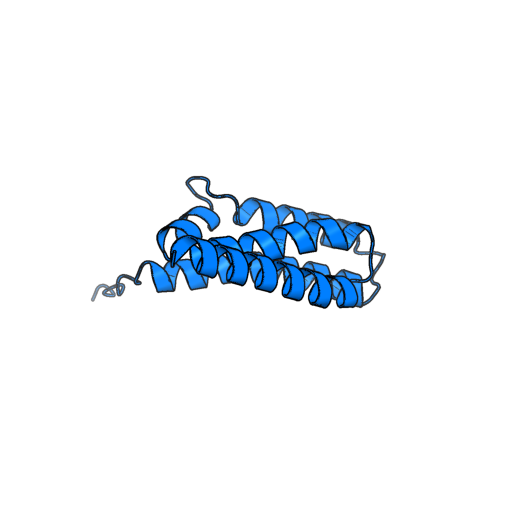 N 1
ATOM 590 C CA . PHE A 1 79 ? -1.363 4.188 -1.244 1.00 94.69 79 PHE A CA 1
ATOM 591 C C . PHE A 1 79 ? -0.930 2.893 -1.943 1.00 94.69 79 PHE A C 1
ATOM 593 O O . PHE A 1 79 ? -0.306 2.955 -3.003 1.00 94.69 79 PHE A O 1
ATOM 600 N N . VAL A 1 80 ? -1.284 1.727 -1.389 1.00 95.06 80 VAL A N 1
ATOM 601 C CA . VAL A 1 80 ? -0.927 0.415 -1.955 1.00 95.06 80 VAL A CA 1
ATOM 602 C C . VAL A 1 80 ? -1.568 0.220 -3.329 1.00 95.06 80 VAL A C 1
ATOM 604 O O . VAL A 1 80 ? -0.887 -0.185 -4.269 1.00 95.06 80 VAL A O 1
ATOM 607 N N . LEU A 1 81 ? -2.854 0.547 -3.471 1.00 94.69 81 LEU A N 1
ATOM 608 C CA . LEU A 1 81 ? -3.605 0.340 -4.709 1.00 94.69 81 LEU A CA 1
ATOM 609 C C . LEU A 1 81 ? -3.105 1.254 -5.836 1.00 94.69 81 LEU A C 1
ATOM 611 O O . LEU A 1 81 ? -2.870 0.783 -6.949 1.00 94.69 81 LEU A O 1
ATOM 615 N N . LEU A 1 82 ? -2.868 2.537 -5.546 1.00 93.75 82 LEU A N 1
ATOM 616 C CA . LEU A 1 82 ? -2.274 3.467 -6.510 1.00 93.75 82 LEU A CA 1
ATOM 617 C C . LEU A 1 82 ? -0.846 3.071 -6.874 1.00 93.75 82 LEU A C 1
ATOM 619 O O . LEU A 1 82 ? -0.505 3.083 -8.052 1.00 93.75 82 LEU A O 1
ATOM 623 N N . SER A 1 83 ? -0.025 2.690 -5.894 1.00 93.19 83 SER A N 1
ATOM 624 C CA . SER A 1 83 ? 1.347 2.242 -6.151 1.00 93.19 83 SER A CA 1
ATOM 625 C C . SER A 1 83 ? 1.373 1.023 -7.070 1.00 93.19 83 SER A C 1
ATOM 627 O O . SER A 1 83 ? 2.098 1.016 -8.060 1.00 93.19 83 SER A O 1
ATOM 629 N N . ALA A 1 84 ? 0.538 0.019 -6.789 1.00 93.56 84 ALA A N 1
ATOM 630 C CA . ALA A 1 84 ? 0.424 -1.181 -7.610 1.00 93.56 84 ALA A CA 1
ATOM 631 C C . ALA A 1 84 ? -0.032 -0.862 -9.042 1.00 93.56 84 ALA A C 1
ATOM 633 O O . ALA A 1 84 ? 0.486 -1.443 -9.992 1.00 93.56 84 ALA A O 1
ATOM 634 N N . PHE A 1 85 ? -0.963 0.083 -9.210 1.00 92.94 85 PHE A N 1
ATOM 635 C CA . PHE A 1 85 ? -1.418 0.511 -10.532 1.00 92.94 85 PHE A CA 1
ATOM 636 C C . PHE A 1 85 ? -0.316 1.258 -11.301 1.00 92.94 85 PHE A C 1
ATOM 638 O O . PHE A 1 85 ? 0.021 0.873 -12.421 1.00 92.94 85 PHE A O 1
ATOM 645 N N . LEU A 1 86 ? 0.288 2.282 -10.687 1.00 92.44 86 LEU A N 1
ATOM 646 C CA . LEU A 1 86 ? 1.283 3.157 -11.319 1.00 92.44 86 LEU A CA 1
ATOM 647 C C . LEU A 1 86 ? 2.607 2.440 -11.636 1.00 92.44 86 LEU A C 1
ATOM 649 O O . LEU A 1 86 ? 3.280 2.828 -12.592 1.00 92.44 86 LEU A O 1
ATOM 653 N N . LEU A 1 87 ? 2.960 1.383 -10.893 1.00 91.44 87 LEU A N 1
ATOM 654 C CA . LEU A 1 87 ? 4.157 0.560 -11.133 1.00 91.44 87 LEU A CA 1
ATOM 655 C C . LEU A 1 87 ? 4.244 -0.021 -12.551 1.00 91.44 87 LEU A C 1
ATOM 657 O O . LEU A 1 87 ? 5.342 -0.305 -13.026 1.00 91.44 87 LEU A O 1
ATOM 661 N N . ASN A 1 88 ? 3.108 -0.177 -13.236 1.00 86.44 88 ASN A N 1
ATOM 662 C CA . ASN A 1 88 ? 3.063 -0.697 -14.605 1.00 86.44 88 ASN A CA 1
ATOM 663 C C . ASN A 1 88 ? 3.396 0.358 -15.669 1.00 86.44 88 ASN A C 1
ATOM 665 O O . ASN A 1 88 ? 3.655 0.001 -16.814 1.00 86.44 88 ASN A O 1
ATOM 669 N N . PHE A 1 89 ? 3.374 1.645 -15.314 1.00 86.50 89 PHE A N 1
ATOM 670 C CA . PHE A 1 89 ? 3.469 2.744 -16.277 1.00 86.50 89 PHE A CA 1
ATOM 671 C C . PHE A 1 89 ? 4.699 3.628 -16.076 1.00 86.50 89 PHE A C 1
ATOM 673 O O . PHE A 1 89 ? 5.151 4.262 -17.027 1.00 86.50 89 PHE A O 1
ATOM 680 N N . VAL A 1 90 ? 5.225 3.716 -14.851 1.00 87.94 90 VAL A N 1
ATOM 681 C CA . VAL A 1 90 ? 6.237 4.717 -14.482 1.00 87.94 90 VAL A CA 1
ATOM 682 C C . VAL A 1 90 ? 7.359 4.089 -13.647 1.00 87.94 90 VAL A C 1
ATOM 684 O O . VAL A 1 90 ? 7.165 3.067 -12.991 1.00 87.94 90 VAL A O 1
ATOM 687 N N . ASN A 1 91 ? 8.541 4.713 -13.651 1.00 88.25 91 ASN A N 1
ATOM 688 C CA . ASN A 1 91 ? 9.668 4.334 -12.794 1.00 88.25 91 ASN A CA 1
ATOM 689 C C . ASN A 1 91 ? 9.276 4.379 -11.302 1.00 88.25 91 ASN A C 1
ATOM 691 O O . ASN A 1 91 ? 8.597 5.310 -10.859 1.00 88.25 91 ASN A O 1
ATOM 695 N N . GLY A 1 92 ? 9.749 3.401 -10.521 1.00 87.19 92 GLY A N 1
ATOM 696 C CA . GLY A 1 92 ? 9.386 3.214 -9.113 1.00 87.19 92 GLY A CA 1
ATOM 697 C C . GLY A 1 92 ? 9.531 4.465 -8.236 1.00 87.19 92 GLY A C 1
ATOM 698 O O . GLY A 1 92 ? 8.642 4.752 -7.435 1.00 87.19 92 GLY A O 1
ATOM 699 N N . PHE A 1 93 ? 10.578 5.277 -8.413 1.00 89.19 93 PHE A N 1
ATOM 700 C CA . PHE A 1 93 ? 10.754 6.486 -7.591 1.00 89.19 93 PHE A CA 1
ATOM 701 C C . PHE A 1 93 ? 9.645 7.522 -7.811 1.00 89.19 93 PHE A C 1
ATOM 703 O O . PHE A 1 93 ? 9.171 8.147 -6.861 1.00 89.19 93 PHE A O 1
ATOM 710 N N . ILE A 1 94 ? 9.189 7.669 -9.055 1.00 90.62 94 ILE A N 1
ATOM 711 C CA . ILE A 1 94 ? 8.092 8.576 -9.401 1.00 90.62 94 ILE A CA 1
ATOM 712 C C . ILE A 1 94 ? 6.775 8.029 -8.841 1.00 90.62 94 ILE A C 1
ATOM 714 O O . ILE A 1 94 ? 5.967 8.791 -8.308 1.00 90.62 94 ILE A O 1
ATOM 718 N N . VAL A 1 95 ? 6.584 6.704 -8.895 1.00 92.75 95 VAL A N 1
ATOM 719 C CA . VAL A 1 95 ? 5.416 6.033 -8.308 1.00 92.75 95 VAL A CA 1
ATOM 720 C C . VAL A 1 95 ? 5.299 6.333 -6.816 1.00 92.75 95 VAL A C 1
ATOM 722 O O . VAL A 1 95 ? 4.204 6.654 -6.355 1.00 92.75 95 VAL A O 1
ATOM 725 N N . LEU A 1 96 ? 6.405 6.284 -6.067 1.00 91.81 96 LEU A N 1
ATOM 726 C CA . LEU A 1 96 ? 6.414 6.570 -4.629 1.00 91.81 96 LEU A CA 1
ATOM 727 C C . LEU A 1 96 ? 5.910 7.985 -4.335 1.00 91.81 96 LEU A C 1
ATOM 729 O O . LEU A 1 96 ? 5.041 8.167 -3.486 1.00 91.81 96 LEU A O 1
ATOM 733 N N . ILE A 1 97 ? 6.419 8.987 -5.055 1.00 93.25 97 ILE A N 1
ATOM 734 C CA . ILE A 1 97 ? 6.048 10.389 -4.825 1.00 93.25 97 ILE A CA 1
ATOM 735 C C . ILE A 1 97 ? 4.578 10.626 -5.197 1.00 93.25 97 ILE A C 1
ATOM 737 O O . ILE A 1 97 ? 3.825 11.201 -4.410 1.00 93.25 97 ILE A O 1
ATOM 741 N N . LEU A 1 98 ? 4.146 10.154 -6.371 1.00 92.06 98 LEU A N 1
ATOM 742 C CA . LEU A 1 98 ? 2.776 10.358 -6.851 1.00 92.06 98 LEU A CA 1
ATOM 743 C C . LEU A 1 98 ? 1.734 9.650 -5.979 1.00 92.06 98 LEU A C 1
ATOM 745 O O . LEU A 1 98 ? 0.708 10.246 -5.645 1.00 92.06 98 LEU A O 1
ATOM 749 N N . SER A 1 99 ? 1.992 8.400 -5.588 1.00 91.75 99 SER A N 1
ATOM 750 C CA . SER A 1 99 ? 1.078 7.635 -4.730 1.00 91.75 99 SER A CA 1
ATOM 751 C C . SER A 1 99 ? 0.966 8.243 -3.335 1.00 91.75 99 SER A C 1
ATOM 753 O O . SER A 1 99 ? -0.136 8.296 -2.789 1.00 91.75 99 SER A O 1
ATOM 755 N N . LEU A 1 100 ? 2.063 8.767 -2.778 1.00 92.62 100 LEU A N 1
ATOM 756 C CA . LEU A 1 100 ? 2.053 9.436 -1.480 1.00 92.62 100 LEU A CA 1
ATOM 757 C C . LEU A 1 100 ? 1.230 10.730 -1.518 1.00 92.62 100 LEU A C 1
ATOM 759 O O . LEU A 1 100 ? 0.383 10.940 -0.650 1.00 92.62 100 LEU A O 1
ATOM 763 N N . ILE A 1 101 ? 1.436 11.572 -2.537 1.00 93.38 101 ILE A N 1
ATOM 764 C CA . ILE A 1 101 ? 0.670 12.815 -2.708 1.00 93.38 101 ILE A CA 1
ATOM 765 C C . ILE A 1 101 ? -0.820 12.493 -2.847 1.00 93.38 101 ILE A C 1
ATOM 767 O O . ILE A 1 101 ? -1.638 13.050 -2.117 1.00 93.38 101 ILE A O 1
ATOM 771 N N . ALA A 1 102 ? -1.172 11.552 -3.724 1.00 91.38 102 ALA A N 1
ATOM 772 C CA . ALA A 1 102 ? -2.560 11.168 -3.952 1.00 91.38 102 ALA A CA 1
ATOM 773 C C . ALA A 1 102 ? -3.224 10.577 -2.694 1.00 91.38 102 ALA A C 1
ATOM 775 O O . ALA A 1 102 ? -4.351 10.950 -2.359 1.00 91.38 102 ALA A O 1
ATOM 776 N N . ALA A 1 103 ? -2.521 9.711 -1.956 1.00 90.44 103 ALA A N 1
ATOM 777 C CA . ALA A 1 103 ? -3.018 9.144 -0.704 1.00 90.44 103 ALA A CA 1
ATOM 778 C C . ALA A 1 103 ? -3.256 10.225 0.362 1.00 90.44 103 ALA A C 1
ATOM 780 O O . ALA A 1 103 ? -4.291 10.211 1.031 1.00 90.44 103 ALA A O 1
ATOM 781 N N . LEU A 1 104 ? -2.348 11.199 0.483 1.00 91.38 104 LEU A N 1
ATOM 782 C CA . LEU A 1 104 ? -2.515 12.337 1.389 1.00 91.38 104 LEU A CA 1
ATOM 783 C C . LEU A 1 104 ? -3.696 13.221 0.983 1.00 91.38 104 LEU A C 1
ATOM 785 O O . LEU A 1 104 ? -4.501 13.580 1.838 1.00 91.38 104 LEU A O 1
ATOM 789 N N . THR A 1 105 ? -3.852 13.537 -0.306 1.00 91.44 105 THR A N 1
ATOM 790 C CA . THR A 1 105 ? -4.985 14.338 -0.793 1.00 91.44 105 THR A CA 1
ATOM 791 C C . THR A 1 105 ? -6.324 13.669 -0.477 1.00 91.44 105 THR A C 1
ATOM 793 O O . THR A 1 105 ? -7.246 14.330 0.003 1.00 91.44 105 THR A O 1
ATOM 796 N N . ILE A 1 106 ? -6.432 12.354 -0.695 1.00 90.94 106 ILE A N 1
ATOM 797 C CA . ILE A 1 106 ? -7.651 11.591 -0.399 1.00 90.94 106 ILE A CA 1
ATOM 798 C C . ILE A 1 106 ? -7.915 11.545 1.108 1.00 90.94 106 ILE A C 1
ATOM 800 O O . ILE A 1 106 ? -9.054 11.745 1.532 1.00 90.94 106 ILE A O 1
ATOM 804 N N . LEU A 1 107 ? -6.878 11.342 1.925 1.00 89.75 107 LEU A N 1
ATOM 805 C CA . LEU A 1 107 ? -7.011 11.344 3.380 1.00 89.75 107 LEU A CA 1
ATOM 806 C C . LEU A 1 107 ? -7.475 12.706 3.914 1.00 89.75 107 LEU A C 1
ATOM 808 O O . LEU A 1 107 ? -8.389 12.758 4.735 1.00 89.75 107 LEU A O 1
ATOM 812 N N . ILE A 1 108 ? -6.891 13.802 3.424 1.00 88.56 108 ILE A N 1
ATOM 813 C CA . ILE A 1 108 ? -7.284 15.164 3.805 1.00 88.56 108 ILE A CA 1
ATOM 814 C C . ILE A 1 108 ? -8.748 15.409 3.427 1.00 88.56 108 ILE A C 1
ATOM 816 O O . ILE A 1 108 ? -9.531 15.859 4.261 1.00 88.56 108 ILE A O 1
ATOM 820 N N . ASN A 1 109 ? -9.150 15.062 2.201 1.00 89.00 109 ASN A N 1
ATOM 821 C CA . ASN A 1 109 ? -10.533 15.213 1.745 1.00 89.00 109 ASN A CA 1
ATOM 822 C C . ASN A 1 109 ? -11.512 14.396 2.610 1.00 89.00 109 ASN A C 1
ATOM 824 O O . ASN A 1 109 ? -12.539 14.910 3.056 1.00 89.00 109 ASN A O 1
ATOM 828 N N . TYR A 1 110 ? -11.157 13.151 2.933 1.00 88.69 110 TYR A N 1
ATOM 829 C CA . TYR A 1 110 ? -11.946 12.313 3.832 1.00 88.69 110 TYR A CA 1
ATOM 830 C C . TYR A 1 110 ? -12.091 12.936 5.229 1.00 88.69 110 TYR A C 1
ATOM 832 O O . TYR A 1 110 ? -13.194 12.961 5.776 1.00 88.69 110 TYR A O 1
ATOM 840 N N . PHE A 1 111 ? -11.009 13.488 5.787 1.00 87.31 111 PHE A N 1
ATOM 841 C CA . PHE A 1 111 ? -11.038 14.167 7.082 1.00 87.31 111 PHE A CA 1
ATOM 842 C C . PHE A 1 111 ? -11.956 15.398 7.064 1.00 87.31 111 PHE A C 1
ATOM 844 O O . PHE A 1 111 ? -12.803 15.544 7.944 1.00 87.31 111 PHE A O 1
ATOM 851 N N . TYR A 1 112 ? -11.862 16.240 6.029 1.00 87.75 112 TYR A N 1
ATOM 852 C CA . TYR A 1 112 ? -12.741 17.403 5.867 1.00 87.75 112 TYR A CA 1
ATOM 853 C C . TYR A 1 112 ? -14.216 17.024 5.733 1.00 87.75 112 TYR A C 1
ATOM 855 O O . TYR A 1 112 ? -15.074 17.722 6.266 1.00 87.75 112 TYR A O 1
ATOM 863 N N . ARG A 1 113 ? -14.525 15.931 5.030 1.00 84.62 113 ARG A N 1
ATOM 864 C CA . ARG A 1 113 ? -15.906 15.472 4.844 1.00 84.62 113 ARG A CA 1
ATOM 865 C C . ARG A 1 113 ? -16.504 14.865 6.112 1.00 84.62 113 ARG A C 1
ATOM 867 O O . ARG A 1 113 ? -17.710 14.955 6.289 1.00 84.62 113 ARG A O 1
ATOM 874 N N . HIS A 1 114 ? -15.696 14.235 6.963 1.00 74.69 114 HIS A N 1
ATOM 875 C CA . HIS A 1 114 ? -16.182 13.657 8.216 1.00 74.69 114 HIS A CA 1
ATOM 876 C C . HIS A 1 114 ? -16.349 14.712 9.325 1.00 74.69 114 HIS A C 1
ATOM 878 O O . HIS A 1 114 ? -17.181 14.538 10.211 1.00 74.69 114 HIS A O 1
ATOM 884 N N . ASN A 1 115 ? -15.573 15.798 9.291 1.00 71.25 115 ASN A N 1
ATOM 885 C CA . ASN A 1 115 ? -15.628 16.865 10.296 1.00 71.25 115 ASN A CA 1
ATOM 886 C C . ASN A 1 115 ? -16.675 17.959 9.985 1.00 71.25 115 ASN A C 1
ATOM 888 O O . ASN A 1 115 ? -16.645 19.031 10.586 1.00 71.25 115 ASN A O 1
ATOM 892 N N . LYS A 1 116 ? -17.558 17.711 9.014 1.00 52.31 116 LYS A N 1
ATOM 893 C CA . LYS A 1 116 ? -18.625 18.604 8.555 1.00 52.31 116 LYS A CA 1
ATOM 894 C C . LYS A 1 116 ? -19.969 17.915 8.745 1.00 52.31 116 LYS A C 1
ATOM 896 O O . LYS A 1 116 ? -20.928 18.632 9.095 1.00 52.31 116 LYS A O 1
#

Radius of gyration: 15.82 Å; chains: 1; bounding box: 35×38×51 Å